Protein AF-A0A937QMH3-F1 (afdb_monomer)

pLDDT: mean 75.93, std 23.38, range [33.28, 98.5]

Nearest PDB structures (foldseek):
  6lnw-assembly1_A  TM=6.352E-01  e=2.549E+00  Streptococcus pneumoniae TIGR4
  1o9y-assembly1_C  TM=3.731E-01  e=7.223E+00  Pseudomonas syringae
  8uox-assembly1_E6  TM=3.725E-01  e=6.390E+00  Salmonel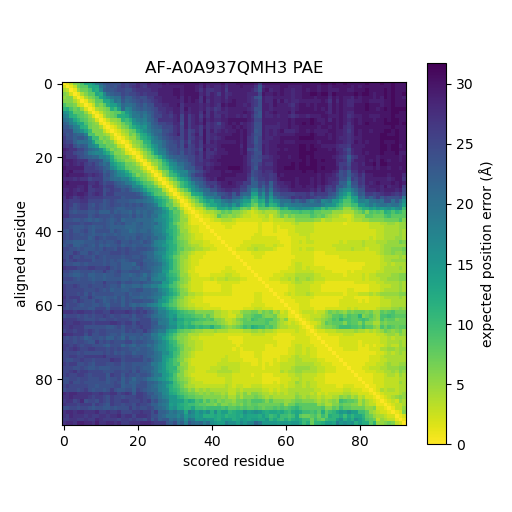la enterica subsp. enterica serovar Typhimurium
  8x2u-assembly1_P  TM=3.424E-01  e=7.679E+00  Mus musculus

Secondary structure (DSSP, 8-state):
----------------------------------PPP-EEEEE-SSEEEEEETTEEEEEEE--TTSSS-EEEEEB-TT--B---SS-SS-TT-

Mean predicted aligned error: 15.03 Å

Structure (mmCIF, N/CA/C/O backbone):
data_AF-A0A937QMH3-F1
#
_entry.id  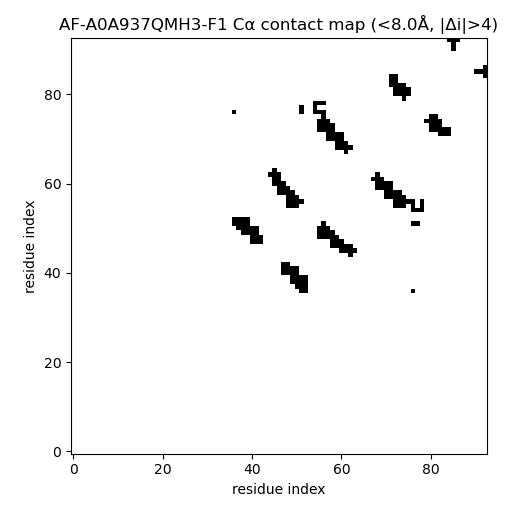 AF-A0A937QMH3-F1
#
loop_
_atom_site.group_PDB
_atom_site.id
_atom_site.type_symbol
_atom_site.label_atom_id
_atom_site.label_alt_id
_atom_site.label_comp_id
_atom_site.label_asym_id
_atom_site.label_entity_id
_atom_site.label_seq_id
_atom_site.pdbx_PDB_ins_code
_atom_site.Cartn_x
_atom_site.Cartn_y
_atom_site.Cartn_z
_atom_site.occupancy
_atom_site.B_iso_or_equiv
_atom_site.auth_seq_id
_atom_site.auth_comp_id
_atom_site.auth_asym_id
_atom_site.auth_atom_id
_atom_site.pdbx_P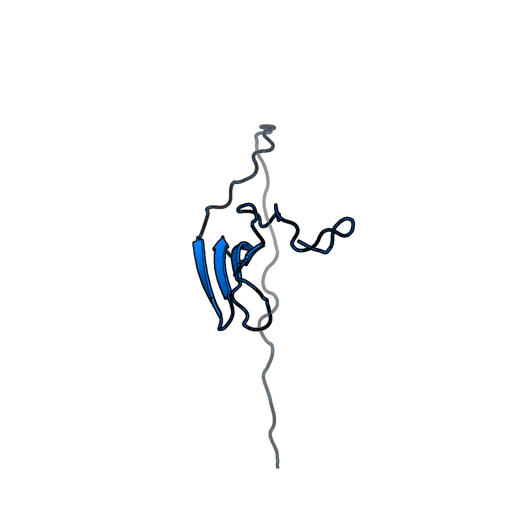DB_model_num
ATOM 1 N N . MET A 1 1 ? -49.725 -1.590 -13.725 1.00 50.56 1 MET A N 1
ATOM 2 C CA . MET A 1 1 ? -49.449 -2.519 -14.847 1.00 50.56 1 MET A CA 1
ATOM 3 C C . MET A 1 1 ? -49.072 -1.700 -16.068 1.00 50.56 1 MET A C 1
ATOM 5 O O . MET A 1 1 ? -49.880 -0.865 -16.441 1.00 50.56 1 MET A O 1
ATOM 9 N N . LYS A 1 2 ? -47.901 -1.981 -16.669 1.00 47.09 2 LYS A N 1
ATOM 10 C CA . LYS A 1 2 ? -47.299 -1.319 -17.852 1.00 47.09 2 LYS A CA 1
ATOM 11 C C . LYS A 1 2 ? -46.947 0.163 -17.596 1.00 47.09 2 LYS A C 1
ATOM 13 O O . LYS A 1 2 ? -47.760 0.911 -17.098 1.00 47.09 2 LYS A O 1
ATOM 18 N N . LEU A 1 3 ? -45.744 0.655 -17.861 1.00 45.78 3 LEU A N 1
ATOM 19 C CA . LEU A 1 3 ? -44.919 0.363 -19.021 1.00 45.78 3 LEU A CA 1
ATOM 20 C C . LEU A 1 3 ? -43.443 0.580 -18.664 1.00 45.78 3 LEU A C 1
ATOM 22 O O . LEU A 1 3 ? -43.008 1.662 -18.289 1.00 45.78 3 LEU A O 1
ATOM 26 N N . MET A 1 4 ? -42.705 -0.516 -18.738 1.00 42.06 4 MET A N 1
ATOM 27 C CA . MET A 1 4 ? -41.286 -0.641 -18.462 1.00 42.06 4 MET A CA 1
ATOM 28 C C . MET A 1 4 ? -40.442 0.055 -19.543 1.00 42.06 4 MET A C 1
ATOM 30 O O . MET A 1 4 ? -40.755 -0.046 -20.727 1.00 42.06 4 MET A O 1
ATOM 34 N N . LYS A 1 5 ? -39.324 0.648 -19.110 1.00 50.03 5 LYS A N 1
ATOM 35 C CA . LYS A 1 5 ? -37.982 0.470 -19.698 1.00 50.03 5 LYS A CA 1
ATOM 36 C C . LYS A 1 5 ? -37.899 0.555 -21.235 1.00 50.03 5 LYS A C 1
ATOM 38 O O . LYS A 1 5 ? -37.822 -0.467 -21.909 1.00 50.03 5 LYS A O 1
ATOM 43 N N . LYS A 1 6 ? -37.832 1.772 -21.771 1.00 47.47 6 LYS A N 1
ATOM 44 C CA . LYS A 1 6 ? -37.264 2.115 -23.091 1.00 47.47 6 LYS A CA 1
ATOM 45 C C . LYS A 1 6 ? -36.665 3.517 -22.888 1.00 47.47 6 LYS A C 1
ATOM 47 O O . LYS A 1 6 ? -37.391 4.379 -22.423 1.00 47.47 6 LYS A O 1
ATOM 52 N N . PHE A 1 7 ? -35.386 3.826 -23.035 1.00 38.47 7 PHE A N 1
ATOM 53 C CA . PHE A 1 7 ? -34.447 3.491 -24.090 1.00 38.47 7 PHE A CA 1
ATOM 54 C C . PHE A 1 7 ? -33.035 3.508 -23.487 1.00 38.47 7 PHE A C 1
ATOM 56 O O . PHE A 1 7 ? -32.522 4.547 -23.084 1.00 38.47 7 PHE A O 1
ATOM 63 N N . VAL A 1 8 ? -32.447 2.324 -23.380 1.00 42.88 8 VAL A N 1
ATOM 64 C CA . VAL A 1 8 ? -31.017 2.096 -23.177 1.00 42.88 8 VAL A CA 1
ATOM 65 C C . VAL A 1 8 ? -30.466 1.842 -24.583 1.00 42.88 8 VAL A C 1
ATOM 67 O O . VAL A 1 8 ? -31.086 1.072 -25.310 1.00 42.88 8 VAL A O 1
ATOM 70 N N . ILE A 1 9 ? -29.332 2.464 -24.927 1.00 42.97 9 ILE A N 1
ATOM 71 C CA . ILE A 1 9 ? -28.531 2.253 -26.153 1.00 42.97 9 ILE A CA 1
ATOM 72 C C . ILE A 1 9 ? -29.048 2.978 -27.405 1.00 42.97 9 ILE A C 1
ATOM 74 O O . ILE A 1 9 ? -29.764 2.388 -28.196 1.00 42.97 9 ILE A O 1
ATOM 78 N N . GLU A 1 10 ? -28.576 4.205 -27.638 1.00 44.50 10 GLU A N 1
ATOM 79 C CA . GLU A 1 10 ? -28.182 4.683 -28.974 1.00 44.50 10 GLU A CA 1
ATOM 80 C C . GLU A 1 10 ? -27.059 5.719 -28.804 1.00 44.50 10 GLU A C 1
ATOM 82 O O . GLU A 1 10 ? -27.269 6.752 -28.181 1.00 44.50 10 GLU A O 1
ATOM 87 N N . ILE A 1 11 ? -25.850 5.371 -29.253 1.00 40.50 11 ILE A N 1
ATOM 88 C CA . ILE A 1 11 ? -24.816 6.185 -29.930 1.00 40.50 11 ILE A CA 1
ATOM 89 C C . ILE A 1 11 ? -23.613 5.233 -30.052 1.00 40.50 11 ILE A C 1
ATOM 91 O O . ILE A 1 11 ? -22.679 5.213 -29.254 1.00 40.50 11 ILE A O 1
ATOM 95 N N . VAL A 1 12 ? -23.709 4.343 -31.036 1.00 37.22 12 VAL A N 1
ATOM 96 C CA . VAL A 1 12 ? -22.591 3.583 -31.594 1.00 37.22 12 VAL A CA 1
ATOM 97 C C . VAL A 1 12 ? -22.582 3.911 -33.084 1.00 37.22 12 VAL A C 1
ATOM 99 O O . VAL A 1 12 ? -23.619 3.826 -33.732 1.00 37.22 12 VAL A O 1
ATOM 102 N N . ALA A 1 13 ? -21.391 4.244 -33.582 1.00 37.59 13 ALA A N 1
ATOM 103 C CA . ALA A 1 13 ? -20.991 4.360 -34.987 1.00 37.59 13 ALA A CA 1
ATOM 104 C C . ALA A 1 13 ? -21.393 5.628 -35.769 1.00 37.59 13 ALA A C 1
ATOM 106 O O . ALA A 1 13 ? -22.404 5.662 -36.451 1.00 37.59 13 ALA A O 1
ATOM 107 N N . PHE A 1 14 ? -20.487 6.609 -35.772 1.00 38.69 14 PHE A N 1
ATOM 108 C CA . PHE A 1 14 ? -20.098 7.480 -36.898 1.00 38.69 14 PHE A CA 1
ATOM 109 C C . PHE A 1 14 ? -18.731 8.044 -36.446 1.00 38.69 14 PHE A C 1
ATOM 111 O O . PHE A 1 14 ? -18.652 8.600 -35.361 1.00 38.69 14 PHE A O 1
ATOM 118 N N . LEU A 1 15 ? -17.573 7.890 -37.083 1.00 33.28 15 LEU A N 1
ATOM 119 C CA . LEU A 1 15 ? -17.239 7.764 -38.488 1.00 33.28 15 LEU A CA 1
ATOM 120 C C . LEU A 1 15 ? -15.762 7.301 -38.547 1.00 33.28 15 LEU A C 1
ATOM 122 O O . LEU A 1 15 ? -14.862 8.028 -38.135 1.00 33.28 15 LEU A O 1
ATOM 126 N N . VAL A 1 16 ? -15.507 6.089 -39.036 1.00 45.44 16 VAL A N 1
ATOM 127 C CA . VAL A 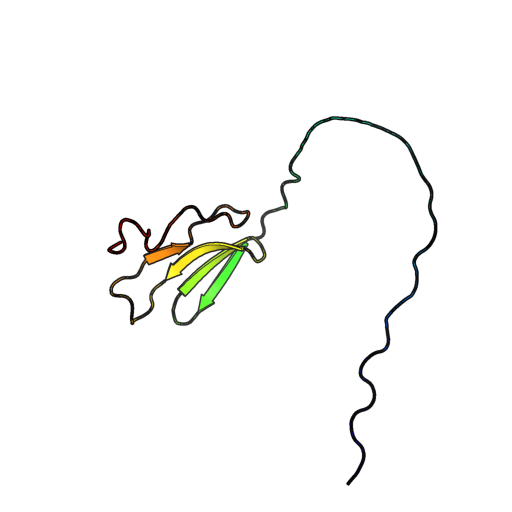1 16 ? -14.221 5.740 -39.662 1.00 45.44 16 VAL A CA 1
ATOM 128 C C . VAL A 1 16 ? -14.325 6.223 -41.109 1.00 45.44 16 VAL A C 1
ATOM 130 O O . VAL A 1 16 ? -15.367 5.957 -41.705 1.00 45.44 16 VAL A O 1
ATOM 133 N N . MET A 1 17 ? -13.312 6.937 -41.634 1.00 39.28 17 MET A N 1
ATOM 134 C CA . MET A 1 17 ? -12.747 6.822 -43.003 1.00 39.28 17 MET A CA 1
ATOM 135 C C . MET A 1 17 ? -11.928 8.072 -43.460 1.00 39.28 17 MET A C 1
ATOM 137 O O . MET A 1 17 ? -12.489 9.155 -43.583 1.00 39.28 17 MET A O 1
ATOM 141 N N . ILE A 1 18 ? -10.645 7.824 -43.822 1.00 45.75 18 ILE A N 1
ATOM 142 C CA . ILE A 1 18 ? -9.765 8.464 -44.854 1.00 45.75 18 ILE A CA 1
ATOM 143 C C . ILE A 1 18 ? -9.046 9.794 -44.464 1.00 45.75 18 ILE A C 1
ATOM 145 O O . ILE A 1 18 ? -9.684 10.836 -44.437 1.00 45.75 18 ILE A O 1
ATOM 149 N N . SER A 1 19 ? -7.765 9.831 -44.018 1.00 45.22 19 SER A N 1
ATOM 150 C CA . SER A 1 19 ? -6.433 9.643 -44.703 1.00 45.22 19 SER A CA 1
ATOM 151 C C . SER A 1 19 ? -5.982 10.864 -45.557 1.00 45.22 19 SER A C 1
ATOM 153 O O . SER A 1 19 ? -6.872 11.454 -46.161 1.00 45.22 19 SER A O 1
ATOM 155 N N . PRO A 1 20 ? -4.676 11.273 -45.665 1.00 51.53 20 PRO A N 1
ATOM 156 C CA . PRO A 1 20 ? -3.505 10.406 -45.927 1.00 51.53 20 PRO A CA 1
ATOM 157 C C . PRO A 1 20 ? -2.124 10.761 -45.281 1.00 51.53 20 PRO A C 1
ATOM 159 O O . PRO A 1 20 ? -1.768 11.909 -45.057 1.00 51.53 20 PRO A O 1
ATOM 162 N N . SER A 1 21 ? -1.349 9.695 -45.046 1.00 49.38 21 SER A N 1
ATOM 163 C CA . SER A 1 21 ? 0.061 9.413 -45.400 1.00 49.38 21 SER A CA 1
ATOM 164 C C . SER A 1 21 ? 1.208 10.455 -45.364 1.00 49.38 21 SER A C 1
ATOM 166 O O . SER A 1 21 ? 1.211 11.416 -46.121 1.00 49.38 21 SER A O 1
ATOM 168 N N . LEU A 1 22 ? 2.295 10.006 -44.700 1.00 45.41 22 LEU A N 1
ATOM 169 C CA . LEU A 1 22 ? 3.732 10.073 -45.068 1.00 45.41 22 LEU A CA 1
ATOM 170 C C . LEU A 1 22 ? 4.534 11.388 -44.884 1.00 45.41 22 LEU A C 1
ATOM 172 O O . LEU A 1 22 ? 4.404 12.299 -45.690 1.00 45.41 22 LEU A O 1
ATOM 176 N N . VAL A 1 23 ? 5.490 11.405 -43.929 1.00 45.91 23 VAL A N 1
ATOM 177 C CA . VAL A 1 23 ? 6.966 11.382 -44.168 1.00 45.91 23 VAL A C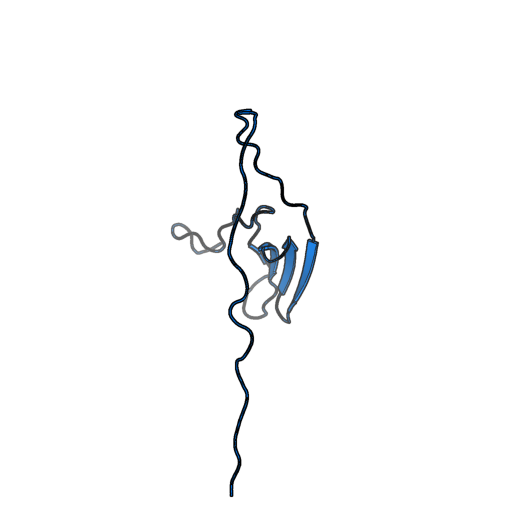A 1
ATOM 178 C C . VAL A 1 23 ? 7.782 11.671 -42.883 1.00 45.91 23 VAL A C 1
ATOM 180 O O . VAL A 1 23 ? 7.593 12.709 -42.264 1.00 45.91 23 VAL A O 1
ATOM 183 N N . ASN A 1 24 ? 8.709 10.740 -42.590 1.00 42.59 24 ASN A N 1
ATOM 184 C CA . ASN A 1 24 ? 10.010 10.783 -41.876 1.00 42.59 24 ASN A CA 1
ATOM 185 C C . ASN A 1 24 ? 10.077 11.336 -40.428 1.00 42.59 24 ASN A C 1
ATOM 187 O O . ASN A 1 24 ? 9.480 12.349 -40.109 1.00 42.59 24 ASN A O 1
ATOM 191 N N . ALA A 1 25 ? 10.821 10.749 -39.486 1.00 41.53 25 ALA A N 1
ATOM 192 C CA . ALA A 1 25 ? 12.095 10.047 -39.610 1.00 41.53 25 ALA A CA 1
ATOM 193 C C . ALA A 1 25 ? 12.193 8.833 -38.669 1.00 41.53 25 ALA A C 1
ATOM 195 O O . ALA A 1 25 ? 11.604 8.795 -37.589 1.00 41.53 25 ALA A O 1
ATOM 196 N N . GLU A 1 26 ? 12.950 7.840 -39.121 1.00 52.97 26 GLU A N 1
ATOM 197 C CA . GLU A 1 26 ? 13.393 6.695 -38.339 1.00 52.97 26 GLU A CA 1
ATOM 198 C C . GLU A 1 26 ? 14.515 7.131 -37.395 1.00 52.97 26 GLU A C 1
ATOM 200 O O . GLU A 1 26 ? 15.693 6.945 -37.686 1.00 52.97 26 GLU A O 1
ATOM 205 N N . ASP A 1 27 ? 14.143 7.681 -36.245 1.00 47.78 27 ASP A N 1
ATOM 206 C CA . ASP A 1 27 ? 15.077 7.843 -35.139 1.00 47.78 27 ASP A CA 1
ATOM 207 C C . ASP A 1 27 ? 14.791 6.708 -34.158 1.00 47.78 27 ASP A C 1
ATOM 209 O O . ASP A 1 27 ? 13.847 6.734 -33.366 1.00 47.78 27 ASP A O 1
ATOM 213 N N . GLY A 1 28 ? 15.576 5.640 -34.290 1.00 51.53 28 GLY A N 1
ATOM 214 C CA . GLY A 1 28 ? 15.581 4.509 -33.376 1.00 51.53 28 GLY A CA 1
ATOM 215 C C . GLY A 1 28 ? 16.058 4.920 -31.986 1.00 51.53 28 GLY A C 1
ATOM 216 O O . GLY A 1 28 ? 17.188 4.637 -31.607 1.00 51.53 28 GLY A O 1
ATOM 217 N N . GLU A 1 29 ? 15.174 5.521 -31.202 1.00 50.25 29 GLU A N 1
ATOM 218 C CA . GLU A 1 29 ? 15.237 5.517 -29.748 1.00 50.25 29 GLU A CA 1
ATOM 219 C C . GLU A 1 29 ? 13.983 4.806 -29.248 1.00 50.25 29 GLU A C 1
ATOM 221 O O . GLU A 1 29 ? 12.860 5.272 -29.440 1.00 50.25 29 GLU A O 1
ATOM 226 N N . SER A 1 30 ? 14.147 3.669 -28.564 1.00 51.88 30 SER A N 1
ATOM 227 C CA . SER A 1 30 ? 13.078 3.101 -27.739 1.00 51.88 30 SER A CA 1
ATOM 228 C C . SER A 1 30 ? 12.880 3.995 -26.505 1.00 51.88 30 SER A C 1
ATOM 230 O O . SER A 1 30 ? 13.152 3.601 -25.367 1.00 51.88 30 SER A O 1
ATOM 232 N N . GLY A 1 31 ? 12.474 5.242 -26.728 1.00 47.12 31 GLY A N 1
ATOM 233 C CA . GLY A 1 31 ? 12.108 6.185 -25.693 1.00 47.12 31 GLY A CA 1
ATOM 234 C C . GLY A 1 31 ? 10.788 5.722 -25.106 1.00 47.12 31 GLY A C 1
ATOM 235 O O . GLY A 1 31 ? 9.736 5.882 -25.719 1.00 47.12 31 GLY A O 1
ATOM 236 N N . ARG A 1 32 ? 10.824 5.105 -23.921 1.00 62.53 32 ARG A N 1
ATOM 237 C CA . ARG A 1 32 ? 9.604 4.939 -23.127 1.00 62.53 32 ARG A CA 1
ATOM 238 C C . ARG A 1 32 ? 9.032 6.337 -22.920 1.00 62.53 32 ARG A C 1
ATOM 240 O O . ARG A 1 32 ? 9.638 7.131 -22.206 1.00 62.53 32 ARG A O 1
ATOM 247 N N . GLU A 1 33 ? 7.894 6.629 -23.539 1.00 64.12 33 GLU A N 1
ATOM 248 C CA . GLU A 1 33 ? 7.134 7.840 -23.255 1.00 64.12 33 GLU A CA 1
ATOM 249 C C . GLU A 1 33 ? 6.809 7.828 -21.757 1.00 64.12 33 GLU A C 1
ATOM 251 O O . GLU A 1 33 ? 5.988 7.039 -21.276 1.00 64.12 33 GLU A O 1
ATOM 256 N N . LEU A 1 34 ? 7.536 8.636 -20.983 1.00 67.31 34 LEU A N 1
ATOM 257 C CA . LEU A 1 34 ? 7.305 8.757 -19.555 1.00 67.31 34 LEU A CA 1
ATOM 258 C C . LEU A 1 34 ? 5.969 9.470 -19.383 1.00 67.31 34 LEU A C 1
ATOM 260 O O . LEU A 1 34 ? 5.886 10.696 -19.460 1.00 67.31 34 LEU A O 1
ATOM 264 N N . LYS A 1 35 ? 4.908 8.689 -19.159 1.00 78.88 35 LYS A N 1
ATOM 265 C CA . LYS A 1 35 ? 3.613 9.243 -18.774 1.00 78.88 35 LYS A CA 1
ATOM 266 C C . LYS A 1 35 ? 3.815 10.150 -17.568 1.00 78.88 35 LYS A C 1
ATOM 268 O O . LYS A 1 35 ? 4.390 9.744 -16.558 1.00 78.88 35 LYS A O 1
ATOM 273 N N . LYS A 1 36 ? 3.302 11.374 -17.678 1.00 89.94 36 LYS A N 1
ATOM 274 C CA . LYS A 1 36 ? 3.291 12.343 -16.583 1.00 89.94 36 LYS A CA 1
ATOM 275 C C . LYS A 1 36 ? 2.713 11.693 -15.322 1.00 89.94 36 LYS A C 1
ATOM 277 O O . LYS A 1 36 ? 1.646 11.072 -15.371 1.00 89.94 36 LYS A O 1
ATOM 282 N N . THR A 1 37 ? 3.414 11.848 -14.204 1.00 94.19 37 THR A N 1
ATOM 283 C CA . THR A 1 37 ? 2.948 11.370 -12.902 1.00 94.19 37 THR A CA 1
ATOM 284 C C . THR A 1 37 ? 1.759 12.201 -12.428 1.00 94.19 37 THR A C 1
ATOM 286 O O . THR A 1 37 ? 1.751 13.430 -12.531 1.00 94.19 37 THR A O 1
ATOM 289 N N . VAL A 1 38 ? 0.733 11.521 -11.922 1.00 95.94 38 VAL A N 1
ATOM 290 C CA . VAL A 1 38 ? -0.459 12.133 -11.326 1.00 95.94 38 VAL A CA 1
ATOM 291 C C . VAL A 1 38 ? -0.734 11.403 -10.027 1.00 95.94 38 VAL A C 1
ATOM 293 O O . VAL A 1 38 ? -1.264 10.293 -10.035 1.00 95.94 38 VAL A O 1
ATOM 296 N N . PHE A 1 39 ? -0.340 12.020 -8.916 1.00 97.38 39 PHE A N 1
ATOM 297 C CA . PHE A 1 39 ? -0.471 11.406 -7.605 1.00 97.38 39 PHE A CA 1
ATOM 298 C C . PHE A 1 39 ? -1.824 11.696 -6.961 1.00 97.38 39 PHE A C 1
ATOM 300 O O . PHE A 1 39 ? -2.321 12.822 -7.026 1.00 97.38 39 PHE A O 1
ATOM 307 N N . SER A 1 40 ? -2.399 10.688 -6.312 1.00 98.12 40 SER A N 1
ATOM 308 C CA . SER A 1 40 ? -3.621 10.816 -5.518 1.00 98.12 40 SER A CA 1
ATOM 309 C C . SER A 1 40 ? -3.563 9.935 -4.274 1.00 98.12 40 SER A C 1
ATOM 311 O O . SER A 1 40 ? -2.853 8.930 -4.236 1.00 98.12 40 SER A O 1
ATOM 313 N N . TRP A 1 41 ? -4.306 10.331 -3.244 1.00 98.19 41 TRP A N 1
ATOM 314 C CA . TRP A 1 41 ? -4.457 9.550 -2.022 1.00 98.19 41 TRP A CA 1
ATOM 315 C C . TRP A 1 41 ? -5.790 8.823 -2.031 1.00 98.19 41 TRP A C 1
ATOM 317 O O . TRP A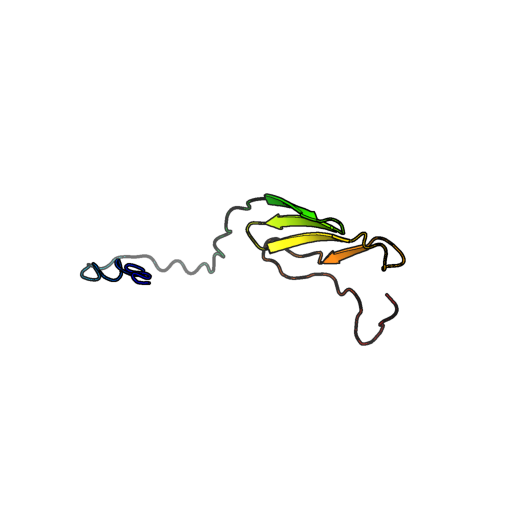 1 41 ? -6.812 9.386 -2.430 1.00 98.19 41 TRP A O 1
ATOM 327 N N . LYS A 1 42 ? -5.774 7.581 -1.561 1.00 98.38 42 LYS A N 1
ATOM 328 C CA . LYS A 1 42 ? -6.976 6.799 -1.296 1.00 98.38 42 LYS A CA 1
ATOM 329 C C . LYS A 1 42 ? -6.900 6.253 0.116 1.00 98.38 42 LYS A C 1
ATOM 331 O O . LYS A 1 42 ? -5.920 5.605 0.470 1.00 98.38 42 LYS A O 1
ATOM 336 N N . GLU A 1 43 ? -7.950 6.489 0.882 1.00 98.31 43 GLU A N 1
ATOM 337 C CA . GLU A 1 43 ? -8.088 6.004 2.249 1.00 98.31 43 GLU A CA 1
ATOM 338 C C . GLU A 1 43 ? -9.330 5.118 2.355 1.00 98.31 43 GLU A C 1
ATOM 340 O O . GLU A 1 43 ? -10.349 5.360 1.699 1.00 98.31 43 GLU A O 1
ATOM 345 N N . THR A 1 44 ? -9.210 4.061 3.143 1.00 96.94 44 THR A N 1
ATOM 346 C CA . THR A 1 44 ? -10.276 3.142 3.538 1.00 96.94 44 THR A CA 1
ATOM 347 C C . THR A 1 44 ? -10.247 2.992 5.057 1.00 96.94 44 THR A C 1
ATOM 349 O O . THR A 1 44 ? -9.326 3.463 5.727 1.00 96.94 44 THR A O 1
ATOM 352 N N . ASP A 1 45 ? -11.222 2.278 5.617 1.00 97.38 45 ASP A N 1
ATOM 353 C CA . ASP A 1 45 ? -11.266 1.993 7.059 1.00 97.38 45 ASP A CA 1
ATOM 354 C C . ASP A 1 45 ? -10.036 1.211 7.562 1.00 97.38 45 ASP A C 1
ATOM 356 O O . ASP A 1 45 ? -9.806 1.110 8.767 1.00 97.38 45 ASP A O 1
ATOM 360 N N . ASP A 1 46 ? -9.249 0.639 6.648 1.00 97.56 46 ASP A N 1
ATOM 361 C CA . ASP A 1 46 ? -8.193 -0.322 6.933 1.00 97.56 46 ASP A CA 1
ATOM 362 C C . ASP A 1 46 ? -6.839 -0.047 6.253 1.00 97.56 46 ASP A C 1
ATOM 364 O O . ASP A 1 46 ? -5.868 -0.770 6.519 1.00 97.56 46 ASP A O 1
ATOM 368 N N . ALA A 1 47 ? -6.748 0.968 5.389 1.00 97.81 47 ALA A N 1
ATOM 369 C CA . ALA A 1 47 ? -5.520 1.308 4.686 1.00 97.81 47 ALA A CA 1
ATOM 370 C C . ALA A 1 47 ? -5.490 2.750 4.160 1.00 97.81 47 ALA A C 1
ATOM 372 O O . ALA A 1 47 ? -6.511 3.351 3.828 1.00 97.81 47 ALA A O 1
ATOM 373 N N . VAL A 1 48 ? -4.272 3.256 3.967 1.00 98.50 48 VAL A N 1
ATOM 374 C CA . VAL A 1 48 ? -3.998 4.474 3.197 1.00 98.50 48 VAL A CA 1
ATOM 375 C C . VAL A 1 48 ? -3.005 4.158 2.087 1.00 98.50 48 VAL A C 1
ATOM 377 O O . VAL A 1 48 ? -1.982 3.509 2.320 1.00 98.50 48 VAL A O 1
ATOM 380 N N . ALA A 1 49 ? -3.309 4.599 0.870 1.00 98.50 49 ALA A N 1
ATOM 381 C CA . ALA A 1 49 ? -2.513 4.334 -0.318 1.00 98.50 49 ALA A CA 1
ATOM 382 C C . ALA A 1 49 ? -2.205 5.615 -1.098 1.00 98.50 49 ALA A C 1
ATOM 384 O O . ALA A 1 49 ? -3.071 6.476 -1.279 1.00 98.50 49 ALA A O 1
ATOM 385 N N . LEU A 1 50 ? -0.981 5.689 -1.618 1.00 98.38 50 LEU A N 1
ATOM 386 C CA . LEU A 1 50 ? -0.591 6.635 -2.657 1.00 98.38 50 LEU A CA 1
ATOM 387 C C . LEU A 1 50 ? -0.723 5.954 -4.019 1.00 98.38 50 LEU A C 1
A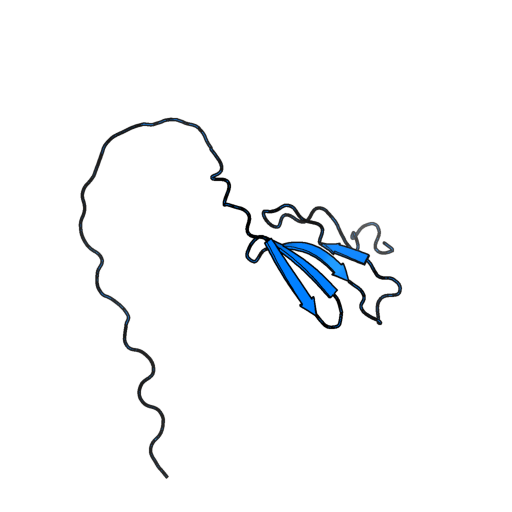TOM 389 O O . LEU A 1 50 ? -0.145 4.886 -4.243 1.00 98.38 50 LEU A O 1
ATOM 393 N N . LEU A 1 51 ? -1.436 6.592 -4.940 1.00 98.38 51 LEU A N 1
ATOM 394 C CA . LEU A 1 51 ? -1.613 6.126 -6.308 1.00 98.38 51 LEU A CA 1
ATOM 395 C C . LEU A 1 51 ? -0.900 7.051 -7.293 1.00 98.38 51 LEU A C 1
ATOM 397 O O . LEU A 1 51 ? -0.843 8.256 -7.074 1.00 98.38 51 LEU A O 1
ATOM 401 N N . ASN A 1 52 ? -0.409 6.487 -8.394 1.00 97.19 52 ASN A N 1
ATOM 402 C CA . ASN A 1 52 ? -0.093 7.193 -9.630 1.00 97.19 52 ASN A CA 1
ATOM 403 C C . ASN A 1 52 ? -1.121 6.773 -10.689 1.00 97.19 52 ASN A C 1
ATOM 405 O O . ASN A 1 52 ? -1.118 5.617 -11.119 1.00 97.19 52 ASN A O 1
ATOM 409 N N . HIS A 1 53 ? -2.008 7.685 -11.094 1.00 95.25 53 HIS A N 1
ATOM 410 C CA . HIS A 1 53 ? -3.235 7.352 -11.835 1.00 95.25 53 HIS A CA 1
ATOM 411 C C . HIS A 1 53 ? -4.073 6.296 -11.089 1.00 95.25 53 HIS A C 1
ATOM 413 O O . HIS A 1 53 ? -4.610 6.579 -10.021 1.00 95.25 53 HIS A O 1
ATOM 419 N N . ASP A 1 54 ? -4.180 5.085 -11.637 1.00 95.38 54 ASP A N 1
ATOM 420 C CA . ASP A 1 54 ? -4.898 3.936 -11.081 1.00 95.38 54 ASP A CA 1
ATOM 421 C C . ASP A 1 54 ? -3.967 2.910 -10.407 1.00 95.38 54 ASP A C 1
ATOM 423 O O . ASP A 1 54 ? -4.435 1.884 -9.909 1.00 95.38 54 ASP A O 1
ATOM 427 N N . LYS A 1 55 ? -2.648 3.151 -10.394 1.00 96.94 55 LYS A N 1
ATOM 428 C CA . LYS A 1 55 ? -1.645 2.215 -9.863 1.00 96.94 55 LYS A CA 1
ATOM 429 C C . LYS A 1 55 ? -1.225 2.596 -8.454 1.00 96.94 55 LYS A C 1
ATOM 431 O O . LYS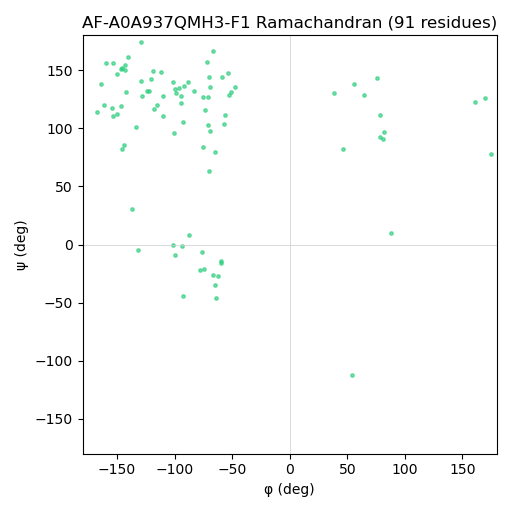 A 1 55 ? -0.837 3.733 -8.218 1.00 96.94 55 LYS A O 1
ATOM 436 N N . VAL A 1 56 ? -1.239 1.640 -7.529 1.00 97.69 56 VAL A N 1
ATOM 437 C CA . VAL A 1 56 ? -0.707 1.837 -6.172 1.00 97.69 56 VAL A CA 1
ATOM 438 C C . VAL A 1 56 ? 0.817 1.927 -6.238 1.00 97.69 56 VAL A C 1
ATOM 440 O O . VAL A 1 56 ? 1.458 1.035 -6.785 1.00 97.69 56 VAL A O 1
ATOM 443 N N . VAL A 1 57 ? 1.379 2.995 -5.673 1.00 97.69 57 VAL A N 1
ATOM 444 C CA . VAL A 1 57 ? 2.827 3.199 -5.501 1.00 97.69 57 VAL A CA 1
ATOM 445 C C . VAL A 1 57 ? 3.260 2.695 -4.131 1.00 97.69 57 VAL A C 1
ATOM 447 O O . VAL A 1 57 ? 4.263 2.000 -4.008 1.00 97.69 57 VAL A O 1
ATOM 450 N N . TRP A 1 58 ? 2.490 3.006 -3.091 1.00 97.31 58 TRP A N 1
ATOM 451 C CA . TRP A 1 58 ? 2.662 2.387 -1.784 1.00 97.31 58 TRP A CA 1
ATOM 452 C C . TRP A 1 58 ? 1.357 2.386 -0.993 1.00 97.31 58 TRP A C 1
ATOM 454 O O . TRP A 1 58 ? 0.483 3.220 -1.237 1.00 97.31 58 TRP A O 1
ATOM 464 N N . GLN A 1 59 ? 1.239 1.461 -0.041 1.00 98.44 59 GLN A N 1
ATOM 465 C CA . GLN A 1 59 ? 0.089 1.363 0.856 1.00 98.44 59 GLN A CA 1
ATOM 466 C C . GLN A 1 59 ? 0.517 0.966 2.269 1.00 98.44 59 GLN A C 1
ATOM 468 O O . GLN A 1 59 ? 1.252 -0.007 2.443 1.00 98.44 59 GLN A O 1
ATOM 473 N N . LEU A 1 60 ? 0.034 1.700 3.271 1.00 98.00 60 LEU A N 1
ATOM 474 C CA . LEU A 1 60 ? 0.074 1.303 4.676 1.00 98.00 60 LEU A CA 1
ATOM 475 C C . LEU A 1 60 ? -1.247 0.620 5.022 1.00 98.00 60 LEU A C 1
ATOM 477 O O . LEU A 1 60 ? -2.309 1.224 4.900 1.00 98.00 60 LEU A O 1
ATOM 481 N N . ASN A 1 61 ? -1.161 -0.625 5.474 1.00 97.19 61 ASN A N 1
ATOM 482 C CA . ASN A 1 61 ? -2.291 -1.414 5.952 1.00 97.19 61 ASN A CA 1
ATOM 483 C C . ASN A 1 61 ? -2.304 -1.377 7.475 1.00 97.19 61 ASN A C 1
ATOM 485 O O . ASN A 1 61 ? -1.261 -1.592 8.093 1.00 97.19 61 ASN A O 1
ATOM 489 N N . TYR A 1 62 ? -3.469 -1.145 8.069 1.00 96.06 62 TYR A N 1
ATOM 490 C CA . TYR A 1 62 ? -3.667 -1.084 9.521 1.00 96.06 62 TYR A CA 1
ATOM 491 C C . TYR A 1 62 ? -4.946 -1.818 9.960 1.00 96.06 62 TYR A C 1
ATOM 493 O O . TYR A 1 62 ? -5.567 -1.465 10.963 1.00 96.06 62 TYR A O 1
ATOM 501 N N . LYS A 1 63 ? -5.327 -2.867 9.214 1.00 93.38 63 LYS A N 1
ATOM 502 C CA . LYS A 1 63 ? -6.390 -3.819 9.578 1.00 93.38 63 LYS A CA 1
ATOM 503 C C . LYS A 1 63 ? -6.236 -4.300 11.014 1.00 93.38 63 LYS A C 1
ATOM 505 O O . LYS A 1 63 ? -5.143 -4.688 11.417 1.00 93.38 63 LYS A O 1
ATOM 510 N N . LYS A 1 64 ? -7.343 -4.342 11.760 1.00 83.38 64 LYS A N 1
ATOM 511 C CA . LYS A 1 64 ? -7.350 -4.809 13.157 1.00 83.38 64 LYS A CA 1
ATOM 512 C C . LYS A 1 64 ? -7.030 -6.297 13.279 1.00 83.38 64 LYS A C 1
ATOM 514 O O . LYS A 1 64 ? -6.560 -6.731 14.325 1.00 83.38 64 LYS A O 1
ATOM 519 N N . GLU A 1 65 ? -7.312 -7.066 12.233 1.00 89.31 65 GLU A N 1
ATOM 520 C CA . GLU A 1 65 ? -7.081 -8.510 12.167 1.00 89.31 65 GLU A CA 1
ATOM 521 C C . GLU A 1 65 ? -5.597 -8.854 11.987 1.00 89.31 65 GLU A C 1
ATOM 523 O O . GLU A 1 65 ? -5.179 -9.971 12.288 1.00 89.31 65 GLU A O 1
ATOM 528 N N . GLU A 1 66 ? -4.798 -7.905 11.502 1.00 84.94 66 GLU A N 1
ATOM 529 C CA . GLU A 1 66 ? -3.363 -8.074 11.322 1.00 84.94 66 GLU A CA 1
ATOM 530 C C . GLU A 1 66 ? -2.641 -7.604 12.587 1.00 84.94 66 GLU A C 1
ATOM 532 O O . GLU A 1 66 ? -2.959 -6.570 13.172 1.00 84.94 66 GLU A O 1
ATOM 537 N N . ALA A 1 67 ? -1.648 -8.375 13.035 1.00 83.44 67 ALA A N 1
ATOM 538 C CA . ALA A 1 67 ? -1.017 -8.145 14.336 1.00 83.44 67 ALA A CA 1
ATOM 539 C C . ALA A 1 67 ? -0.321 -6.776 14.440 1.00 83.44 67 ALA A C 1
ATOM 541 O O . ALA A 1 67 ? -0.142 -6.252 15.542 1.00 83.44 67 ALA A O 1
ATOM 542 N N . LYS A 1 68 ? 0.130 -6.226 13.305 1.00 90.31 68 LYS A N 1
ATOM 543 C CA . LYS A 1 68 ? 0.862 -4.958 13.209 1.00 90.31 68 LYS A CA 1
ATOM 544 C C . LYS A 1 68 ? 0.570 -4.286 11.867 1.00 90.31 68 LYS A C 1
ATOM 546 O O . LYS A 1 68 ? 0.458 -4.997 10.869 1.00 90.31 68 LYS A O 1
ATOM 551 N N . PRO A 1 69 ? 0.529 -2.944 11.806 1.00 95.00 69 PRO A N 1
ATOM 552 C CA . PRO A 1 69 ? 0.509 -2.239 10.535 1.00 95.00 69 PRO A CA 1
ATOM 553 C C . PRO A 1 69 ? 1.736 -2.566 9.679 1.00 95.00 69 PRO A C 1
ATOM 555 O O . PRO A 1 69 ? 2.841 -2.716 10.206 1.00 95.00 69 PRO A O 1
ATOM 558 N N . TYR A 1 70 ? 1.555 -2.641 8.362 1.00 94.06 70 TYR A N 1
ATOM 559 C CA . TYR A 1 70 ? 2.631 -2.975 7.426 1.00 94.06 70 TYR A CA 1
ATOM 560 C C . TYR A 1 70 ? 2.496 -2.240 6.092 1.00 94.06 70 TYR A C 1
ATOM 562 O O . TYR A 1 70 ? 1.398 -1.909 5.635 1.00 94.06 70 TYR A O 1
ATOM 570 N N . LEU A 1 71 ? 3.640 -2.010 5.445 1.00 95.12 71 LEU A N 1
ATOM 571 C CA . LEU A 1 71 ? 3.726 -1.382 4.129 1.00 95.12 71 LEU A CA 1
ATOM 572 C C . LEU A 1 71 ? 3.733 -2.446 3.031 1.00 95.12 71 LEU A C 1
ATOM 574 O O . LEU A 1 71 ? 4.742 -3.120 2.822 1.00 95.12 71 LEU A O 1
ATOM 578 N N . HIS A 1 72 ? 2.617 -2.596 2.323 1.00 95.62 72 HIS A N 1
ATOM 579 C CA . HIS A 1 72 ? 2.529 -3.448 1.139 1.00 95.62 72 HIS A CA 1
ATOM 580 C C . HIS A 1 72 ? 1.266 -3.131 0.306 1.00 95.62 72 HIS A C 1
ATOM 582 O O . HIS A 1 72 ? 0.189 -2.996 0.886 1.00 95.62 72 HIS A O 1
ATOM 588 N N . PRO A 1 73 ? 1.352 -3.088 -1.038 1.00 96.50 73 PRO A N 1
ATOM 589 C CA . PRO A 1 73 ? 2.584 -3.168 -1.822 1.00 96.50 73 PRO A CA 1
ATOM 590 C C . PRO A 1 73 ? 3.422 -1.891 -1.696 1.00 96.50 73 PRO A C 1
ATOM 592 O O . PRO A 1 73 ? 2.899 -0.827 -1.381 1.00 96.50 73 PRO A O 1
ATOM 595 N N . VAL A 1 74 ? 4.725 -2.010 -1.955 1.00 97.50 74 VAL A N 1
ATOM 596 C CA . VAL A 1 74 ? 5.566 -0.894 -2.415 1.00 97.50 74 VAL A CA 1
ATOM 597 C C . VAL A 1 74 ? 5.913 -1.216 -3.859 1.00 97.50 74 VAL A C 1
ATOM 599 O O . VAL A 1 74 ? 6.342 -2.334 -4.144 1.00 97.50 74 VAL A O 1
ATOM 602 N N . ALA A 1 75 ? 5.680 -0.280 -4.767 1.00 97.94 75 ALA A N 1
ATOM 603 C CA . ALA A 1 75 ? 5.762 -0.494 -6.200 1.00 97.94 75 ALA A CA 1
ATOM 604 C C . ALA A 1 75 ? 6.392 0.704 -6.919 1.00 97.94 75 ALA A C 1
ATOM 606 O O . ALA A 1 75 ? 6.449 1.820 -6.401 1.00 97.94 75 ALA A O 1
ATOM 607 N N . THR A 1 76 ? 6.858 0.478 -8.144 1.00 96.31 76 THR A N 1
ATOM 608 C CA . THR A 1 76 ? 7.291 1.557 -9.036 1.00 96.31 76 THR A CA 1
ATOM 609 C C . THR A 1 76 ? 6.101 2.429 -9.450 1.00 96.31 76 THR A C 1
ATOM 611 O O . THR A 1 76 ? 4.942 2.031 -9.339 1.00 96.31 76 THR A O 1
ATOM 614 N N . ILE A 1 77 ? 6.369 3.607 -10.024 1.00 95.38 77 ILE A N 1
ATOM 615 C CA . ILE A 1 77 ? 5.319 4.485 -10.578 1.00 95.38 77 ILE A CA 1
ATOM 616 C C . ILE A 1 77 ? 4.488 3.824 -11.693 1.00 95.38 77 ILE A C 1
ATOM 618 O O . ILE A 1 77 ? 3.410 4.317 -12.016 1.00 95.38 77 ILE A O 1
ATOM 622 N N . ASN A 1 78 ? 4.972 2.715 -12.263 1.00 93.00 78 ASN A N 1
ATOM 623 C CA . ASN A 1 78 ? 4.276 1.927 -13.280 1.00 93.00 78 ASN A CA 1
ATOM 624 C C . ASN A 1 78 ? 3.461 0.764 -12.678 1.00 93.00 78 ASN A C 1
ATOM 626 O O . ASN A 1 78 ? 2.804 0.036 -13.421 1.00 93.00 78 ASN A O 1
ATOM 630 N N . GLY A 1 79 ? 3.486 0.588 -11.352 1.00 93.44 79 GLY A N 1
ATOM 631 C CA . GLY A 1 79 ? 2.759 -0.461 -10.632 1.00 93.44 79 GLY A CA 1
ATOM 632 C C . GLY A 1 79 ? 3.508 -1.790 -10.493 1.00 93.44 79 GLY A C 1
ATOM 633 O O . GLY A 1 79 ? 2.907 -2.777 -10.078 1.00 93.44 79 GLY A O 1
ATOM 634 N N . GLU A 1 80 ? 4.799 -1.846 -10.828 1.00 96.31 80 GLU A N 1
ATOM 635 C CA . GLU A 1 80 ? 5.616 -3.044 -10.598 1.00 96.31 80 GLU A CA 1
ATOM 636 C C . GLU A 1 80 ? 5.930 -3.178 -9.107 1.00 96.31 80 GLU A C 1
ATOM 638 O O . GLU A 1 80 ? 6.591 -2.313 -8.535 1.00 96.31 80 GLU A O 1
ATOM 643 N N . VAL A 1 81 ? 5.439 -4.244 -8.476 1.00 96.75 81 VAL A N 1
ATOM 644 C CA . VAL A 1 81 ? 5.578 -4.467 -7.034 1.00 96.75 81 VAL A CA 1
ATOM 645 C C . VAL A 1 81 ? 7.000 -4.917 -6.690 1.00 96.75 81 VAL A C 1
ATOM 647 O O . VAL A 1 81 ? 7.501 -5.897 -7.230 1.00 96.75 81 VAL A O 1
ATOM 650 N N . LEU A 1 82 ? 7.620 -4.215 -5.743 1.00 95.50 82 LEU A N 1
ATOM 651 C CA . LEU A 1 82 ? 8.992 -4.430 -5.274 1.00 95.50 82 LEU A CA 1
ATOM 652 C C . LEU A 1 82 ? 9.065 -5.218 -3.957 1.00 95.50 82 LEU A C 1
ATOM 654 O O . LEU A 1 82 ? 10.152 -5.592 -3.525 1.00 95.50 82 LEU A O 1
ATOM 658 N N . THR A 1 83 ? 7.929 -5.454 -3.293 1.00 93.19 83 THR A N 1
ATOM 659 C CA . THR A 1 83 ? 7.855 -6.194 -2.024 1.00 93.19 83 THR A CA 1
ATOM 660 C C . THR A 1 83 ? 7.000 -7.448 -2.149 1.00 93.19 83 THR A C 1
ATOM 662 O O . THR A 1 83 ? 6.027 -7.489 -2.892 1.00 93.19 83 THR A O 1
ATOM 665 N N . SER A 1 84 ? 7.325 -8.481 -1.378 1.00 90.56 84 SER A N 1
ATOM 666 C CA . SER A 1 84 ? 6.499 -9.683 -1.253 1.00 90.56 84 SER A CA 1
ATOM 667 C C . SER A 1 84 ? 5.995 -9.767 0.178 1.00 90.56 84 SER A C 1
ATOM 669 O O . SER A 1 84 ? 6.807 -9.791 1.097 1.00 90.56 84 SER A O 1
ATOM 671 N N . LEU A 1 85 ? 4.672 -9.765 0.371 1.00 88.88 85 LEU A N 1
ATOM 672 C CA . LEU A 1 85 ? 4.086 -9.756 1.713 1.00 88.88 85 LEU A CA 1
ATOM 673 C C . LEU A 1 85 ? 4.422 -11.037 2.484 1.00 88.88 85 LEU A C 1
ATOM 675 O O . LEU A 1 85 ? 4.806 -10.965 3.639 1.00 88.88 85 LEU A O 1
ATOM 679 N N . ARG A 1 86 ? 4.280 -12.199 1.833 1.00 86.19 86 ARG A N 1
ATOM 680 C CA . ARG A 1 86 ? 4.534 -13.531 2.408 1.00 86.19 86 ARG A CA 1
ATOM 681 C C . ARG A 1 86 ? 5.132 -14.445 1.333 1.00 86.19 86 ARG A C 1
ATOM 683 O O . ARG A 1 86 ? 4.380 -15.121 0.623 1.00 86.19 86 ARG A O 1
ATOM 690 N N . PRO A 1 87 ? 6.461 -14.423 1.135 1.00 84.69 87 PRO A N 1
ATOM 691 C CA . PRO A 1 87 ? 7.142 -15.321 0.206 1.00 84.69 87 PRO A CA 1
ATOM 692 C C . PRO A 1 87 ? 6.815 -16.794 0.486 1.00 84.69 87 PRO A C 1
ATOM 694 O O . PRO A 1 87 ? 6.609 -17.193 1.630 1.00 84.69 87 PRO A O 1
ATOM 697 N N . LYS A 1 88 ? 6.778 -17.624 -0.562 1.00 85.31 88 LYS A N 1
ATOM 698 C CA . LYS A 1 88 ? 6.425 -19.052 -0.432 1.00 85.31 88 LYS A CA 1
ATOM 699 C C . LYS A 1 88 ? 7.441 -19.845 0.387 1.00 85.31 88 LYS A C 1
ATOM 701 O O . LYS A 1 88 ? 7.068 -20.797 1.063 1.00 85.31 88 LYS A O 1
ATOM 706 N N 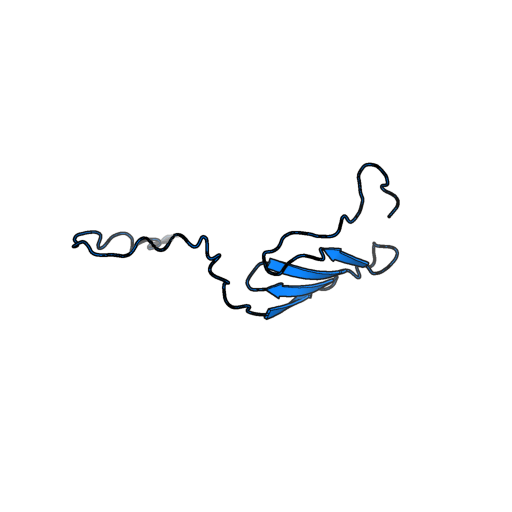. ASP A 1 89 ? 8.709 -19.480 0.277 1.00 88.12 89 ASP A N 1
ATOM 707 C CA . ASP A 1 89 ? 9.834 -20.106 0.964 1.00 88.12 89 ASP A CA 1
ATOM 708 C C . ASP A 1 89 ? 9.936 -19.676 2.434 1.00 88.12 89 ASP A C 1
ATOM 710 O O . ASP A 1 89 ? 10.473 -20.425 3.244 1.00 88.12 89 ASP A O 1
ATOM 714 N N . HIS A 1 90 ? 9.361 -18.525 2.796 1.00 84.31 90 HIS A N 1
ATOM 715 C CA . HIS A 1 90 ? 9.365 -17.996 4.159 1.00 84.31 90 HIS A CA 1
ATOM 716 C C . HIS A 1 90 ? 8.046 -17.253 4.461 1.00 84.31 90 HIS A C 1
ATOM 718 O O . HIS A 1 90 ? 7.989 -16.026 4.377 1.00 84.31 90 HIS A O 1
ATOM 724 N N . PRO A 1 91 ? 6.968 -17.969 4.837 1.00 76.50 91 PRO A N 1
ATOM 725 C CA . PRO A 1 91 ? 5.637 -17.377 5.007 1.00 76.50 91 PRO A CA 1
ATOM 726 C C . PRO A 1 91 ? 5.462 -16.557 6.296 1.00 76.50 91 PRO A C 1
ATOM 728 O O . PRO A 1 91 ? 4.409 -15.957 6.487 1.00 76.50 91 PRO A O 1
ATOM 731 N N . TRP A 1 92 ? 6.458 -16.558 7.188 1.00 72.56 92 TRP A N 1
ATOM 732 C CA . TRP A 1 92 ? 6.397 -15.940 8.520 1.00 72.56 92 TRP A CA 1
ATOM 733 C C . TRP A 1 92 ? 6.800 -14.454 8.560 1.00 72.56 92 TRP A C 1
ATOM 735 O O . TRP A 1 92 ? 6.958 -13.908 9.651 1.00 72.56 92 TRP A O 1
ATOM 745 N N . HIS A 1 93 ? 7.002 -13.825 7.399 1.00 61.31 93 HIS A N 1
ATOM 746 C CA . HIS A 1 93 ? 7.146 -12.371 7.269 1.00 61.31 93 HIS A CA 1
ATOM 747 C C . HIS A 1 93 ? 5.791 -11.663 7.427 1.00 61.31 93 HIS A C 1
ATOM 749 O O . HIS A 1 93 ? 5.798 -10.563 8.024 1.00 61.31 93 HIS A O 1
#

Radius of gyration: 23.83 Å; Cα contacts (8 Å, |Δi|>4): 109; chains: 1; bounding box: 65×32×60 Å

Foldseek 3Di:
DDDDDDDDDDDDDDDDDDDDDDDDDPPPDPPPPPPDFDWDWDDDPFKIFIAGPPATQKMWGHDPPDPHIDIPQHADNVNHGPDDCADPVGRPD

Solvent-accessible surface area (backbone atoms only — not comparable to full-atom values): 6426 Å² total; per-residue (Å²): 132,87,83,80,93,81,86,82,88,90,90,78,92,85,81,90,84,86,89,86,86,90,84,87,78,93,70,94,62,94,69,74,80,76,72,80,86,46,78,48,80,49,77,58,102,37,34,44,31,40,23,34,74,92,28,56,28,34,22,44,35,56,42,87,90,45,98,61,68,46,79,56,54,36,29,41,82,87,43,54,68,77,59,72,76,56,43,90,94,51,65,88,99

Sequence (93 aa):
MKLMKKFVIEIVAFLVMISPSLVNAEDGESGRELKKTVFSWKETDDAVALLNHDKVVWQLNYKKEEAKPYLHPVATINGEVLTSLRPKDHPWH